Protein AF-A0A1E7H3T6-F1 (afdb_monomer)

Mean predicted aligned error: 10.42 Å

pLDDT: mean 77.05, std 18.69, range [37.41, 96.94]

Solvent-accessible surface area (backbone atoms only — not comparable to full-atom values): 5638 Å² total; per-residue (Å²): 144,75,86,79,77,73,77,78,71,79,82,50,84,84,72,43,49,74,57,101,90,46,78,45,79,89,84,82,89,86,83,87,77,54,78,93,69,52,90,62,71,47,71,70,53,33,55,54,50,51,50,54,50,53,52,51,29,60,76,69,76,50,85,80,88,68,78,89,74,76,57,81,72,81,67,79,77,84,133

Sequence (79 aa):
MGELEAKRERVTRHDLRHDRHTVSLLTDHLVFSPKYRGKVLLGDVAEAAEEIIRETCKELDIDIIDKPFFRKESFTKET

Structure (mmCIF, N/CA/C/O backbone):
data_AF-A0A1E7H3T6-F1
#
_entry.id   AF-A0A1E7H3T6-F1
#
loop_
_atom_site.group_PDB
_atom_site.id
_atom_site.type_symbol
_atom_site.label_atom_id
_atom_site.label_alt_id
_atom_site.label_comp_id
_atom_site.label_asym_id
_atom_site.label_entity_id
_atom_site.label_seq_id
_atom_site.pdbx_PDB_ins_code
_atom_site.Cartn_x
_atom_site.Cartn_y
_atom_site.Cartn_z
_atom_site.occupancy
_atom_site.B_iso_or_equiv
_atom_site.auth_seq_id
_atom_site.auth_comp_id
_atom_site.auth_asym_id
_atom_site.auth_atom_id
_atom_site.pdbx_PDB_model_num
ATOM 1 N N . MET A 1 1 ? -7.870 -31.578 -0.535 1.00 39.50 1 MET A N 1
ATOM 2 C CA . MET A 1 1 ? -6.983 -32.042 -1.620 1.00 39.50 1 MET A CA 1
ATOM 3 C C . MET A 1 1 ? -7.587 -31.543 -2.922 1.00 39.50 1 MET A C 1
ATOM 5 O O . MET A 1 1 ? -8.357 -32.258 -3.540 1.00 39.50 1 MET A O 1
ATOM 9 N N . GLY A 1 2 ? -7.383 -30.264 -3.228 1.00 37.41 2 GLY A N 1
ATOM 10 C CA . GLY A 1 2 ? -7.842 -29.633 -4.463 1.00 37.41 2 GLY A CA 1
ATOM 11 C C . GLY A 1 2 ? -6.607 -29.059 -5.127 1.00 37.41 2 GLY A C 1
ATOM 12 O O . GLY A 1 2 ? -5.837 -28.359 -4.471 1.00 37.41 2 GLY A O 1
ATOM 13 N N . GLU A 1 3 ? -6.376 -29.478 -6.358 1.00 43.97 3 GLU A N 1
ATOM 14 C CA . GLU A 1 3 ? -5.211 -29.166 -7.169 1.00 43.97 3 GLU A CA 1
ATOM 15 C C . GLU A 1 3 ? -5.069 -27.647 -7.301 1.00 43.97 3 GLU A C 1
ATOM 17 O O . GLU A 1 3 ? -5.858 -26.977 -7.965 1.00 43.97 3 GLU A O 1
ATOM 22 N N . LEU A 1 4 ? -4.050 -27.086 -6.647 1.00 43.28 4 LEU A N 1
ATOM 23 C CA . LEU A 1 4 ? -3.495 -25.808 -7.061 1.00 43.28 4 LEU A CA 1
ATOM 24 C C . LEU A 1 4 ? -2.718 -26.099 -8.340 1.00 43.28 4 LEU A C 1
ATOM 26 O O . LEU A 1 4 ? -1.511 -26.341 -8.309 1.00 43.28 4 LEU A O 1
ATOM 30 N N . GLU A 1 5 ? -3.435 -26.128 -9.461 1.00 38.78 5 GLU A N 1
ATOM 31 C CA . GLU A 1 5 ? -2.836 -25.911 -10.768 1.00 38.78 5 GLU A CA 1
ATOM 32 C C . GLU A 1 5 ? -2.183 -24.529 -10.735 1.00 38.78 5 GLU A C 1
ATOM 34 O O . GLU A 1 5 ? -2.784 -23.500 -11.049 1.00 38.78 5 GLU A O 1
ATOM 39 N N . ALA A 1 6 ? -0.929 -24.503 -10.295 1.00 52.06 6 ALA A N 1
ATOM 40 C CA . ALA A 1 6 ? -0.034 -23.403 -10.551 1.00 52.06 6 ALA A CA 1
ATOM 41 C C . ALA A 1 6 ? 0.098 -23.324 -12.073 1.00 52.06 6 ALA A C 1
ATOM 43 O O . ALA A 1 6 ? 0.897 -24.041 -12.679 1.00 52.06 6 ALA A O 1
ATOM 44 N N . LYS A 1 7 ? -0.726 -22.477 -12.700 1.00 45.81 7 LYS A N 1
ATOM 45 C CA . LYS A 1 7 ? -0.508 -22.010 -14.065 1.00 45.81 7 LYS A CA 1
ATOM 46 C C . LYS A 1 7 ? 0.915 -21.472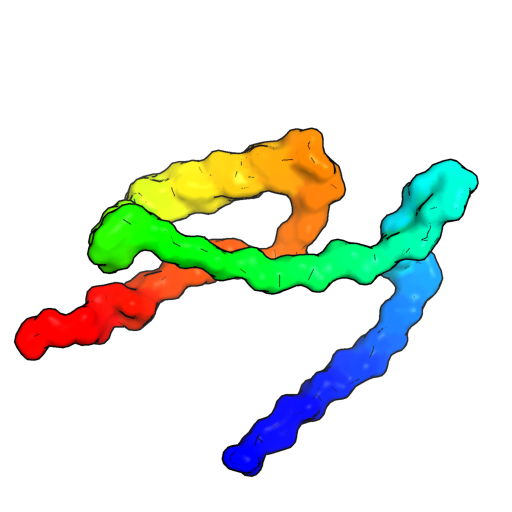 -14.111 1.00 45.81 7 LYS A C 1
ATOM 48 O O . LYS A 1 7 ? 1.190 -20.363 -13.664 1.00 45.81 7 LYS A O 1
ATOM 53 N N . ARG A 1 8 ? 1.837 -22.285 -14.620 1.00 51.75 8 ARG A N 1
ATOM 54 C CA . ARG A 1 8 ? 3.205 -21.876 -14.913 1.00 51.75 8 ARG A CA 1
ATOM 55 C C . ARG A 1 8 ? 3.151 -21.026 -16.174 1.00 51.75 8 ARG A C 1
ATOM 57 O O . ARG A 1 8 ? 3.492 -21.481 -17.264 1.00 51.75 8 ARG A O 1
ATOM 64 N N . GLU A 1 9 ? 2.638 -19.814 -16.026 1.00 60.25 9 GLU A N 1
ATOM 65 C CA . GLU A 1 9 ? 2.750 -18.787 -17.045 1.00 60.25 9 GLU A CA 1
ATOM 66 C C . GLU A 1 9 ? 4.246 -18.578 -17.305 1.00 60.25 9 GLU A C 1
ATOM 68 O O . GLU A 1 9 ? 5.055 -18.474 -16.377 1.00 60.25 9 GLU A O 1
ATOM 73 N N . ARG A 1 10 ? 4.660 -18.682 -18.571 1.00 59.16 10 ARG A N 1
ATOM 74 C CA . ARG A 1 10 ? 6.069 -18.508 -18.926 1.00 59.16 10 ARG A CA 1
ATOM 75 C C . ARG A 1 10 ? 6.408 -17.037 -18.726 1.00 59.16 10 ARG A C 1
ATOM 77 O O . ARG A 1 10 ? 6.077 -16.236 -19.588 1.00 59.16 10 ARG A O 1
ATOM 84 N N . VAL A 1 11 ? 7.103 -16.725 -17.633 1.00 63.78 11 VAL A N 1
ATOM 85 C CA . VAL A 1 11 ? 7.761 -15.428 -17.429 1.00 63.78 11 VAL A CA 1
ATOM 86 C C . VAL A 1 11 ? 8.609 -15.140 -18.667 1.00 63.78 11 VAL A C 1
ATOM 88 O O . VAL A 1 11 ? 9.530 -15.896 -19.000 1.00 63.78 11 VAL A O 1
ATOM 91 N N . THR A 1 12 ? 8.250 -14.098 -19.404 1.00 71.00 12 THR A N 1
ATOM 92 C CA . THR A 1 12 ? 8.990 -13.665 -20.582 1.00 71.00 12 THR A CA 1
ATOM 93 C C . THR A 1 12 ? 10.179 -12.818 -20.135 1.00 71.00 12 THR A C 1
ATOM 95 O O . THR A 1 12 ? 10.205 -12.275 -19.034 1.00 71.00 12 THR A O 1
ATOM 98 N N . ARG A 1 13 ? 11.203 -12.665 -20.986 1.00 62.53 13 ARG A N 1
ATOM 99 C CA . ARG A 1 13 ? 12.352 -11.796 -20.658 1.00 62.53 13 ARG A CA 1
ATOM 100 C C . ARG A 1 13 ? 11.950 -10.349 -20.340 1.00 62.53 13 ARG A C 1
ATOM 102 O O . ARG A 1 13 ? 12.717 -9.671 -19.670 1.00 62.53 13 ARG A O 1
ATOM 109 N N . HIS A 1 14 ? 10.795 -9.891 -20.823 1.00 64.88 14 HIS A N 1
ATOM 110 C CA . HIS A 1 14 ? 10.310 -8.528 -20.602 1.00 64.88 14 HIS A CA 1
ATOM 111 C C . HIS A 1 14 ? 9.734 -8.322 -19.195 1.00 64.88 14 HIS A C 1
ATOM 113 O O . HIS A 1 14 ? 9.656 -7.185 -18.751 1.00 64.88 14 HIS A O 1
ATOM 119 N N . ASP A 1 15 ? 9.408 -9.404 -18.485 1.00 75.56 15 ASP A N 1
ATOM 120 C CA . ASP A 1 15 ? 8.836 -9.355 -17.134 1.00 75.56 15 ASP A CA 1
ATOM 121 C C . ASP A 1 15 ? 9.915 -9.282 -16.039 1.00 75.56 15 ASP A C 1
ATOM 123 O O . ASP A 1 15 ? 9.607 -9.176 -14.855 1.00 75.56 15 ASP A O 1
ATOM 127 N N . LEU A 1 16 ? 11.197 -9.377 -16.412 1.00 84.62 16 LEU A N 1
ATOM 128 C CA . LEU A 1 16 ? 12.318 -9.304 -15.477 1.00 84.62 16 LEU A CA 1
ATOM 129 C C . LEU A 1 16 ? 12.758 -7.849 -15.292 1.00 84.62 16 LEU A C 1
ATOM 131 O O . LEU A 1 16 ? 12.948 -7.114 -16.266 1.00 84.62 16 LEU A O 1
ATOM 135 N N . ARG A 1 17 ? 13.014 -7.448 -14.046 1.00 85.44 17 ARG A N 1
ATOM 136 C CA . ARG A 1 17 ? 13.657 -6.170 -13.736 1.00 85.44 17 ARG A CA 1
ATOM 137 C C . ARG A 1 17 ? 15.129 -6.244 -14.131 1.00 85.44 17 ARG A C 1
ATOM 139 O O . ARG A 1 17 ? 15.815 -7.221 -13.825 1.00 85.44 17 ARG A O 1
ATOM 146 N N . HIS A 1 18 ? 15.609 -5.201 -14.799 1.00 89.62 18 HIS A N 1
ATOM 147 C CA . HIS A 1 18 ? 16.994 -5.088 -15.247 1.00 89.62 18 HIS A CA 1
ATOM 148 C C . HIS A 1 18 ? 17.657 -3.862 -14.613 1.00 89.62 18 HIS A C 1
ATOM 150 O O . HIS A 1 18 ? 17.142 -2.752 -14.708 1.00 89.62 18 HIS A O 1
ATOM 156 N N . ASP A 1 19 ? 18.820 -4.075 -14.007 1.00 88.12 19 ASP A N 1
ATOM 157 C CA . ASP A 1 19 ? 19.769 -3.043 -13.586 1.00 88.12 19 ASP A CA 1
ATOM 158 C C . ASP A 1 19 ? 21.102 -3.251 -14.338 1.00 88.12 19 ASP A C 1
ATOM 160 O O . ASP A 1 19 ? 21.268 -4.226 -15.074 1.00 88.12 19 ASP A O 1
ATOM 164 N N . ARG A 1 20 ? 22.080 -2.355 -14.162 1.00 91.25 20 ARG A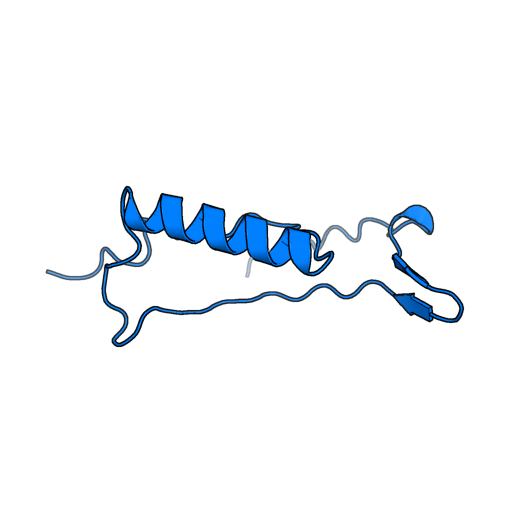 N 1
ATOM 165 C CA . ARG A 1 20 ? 23.374 -2.355 -14.873 1.00 91.25 20 ARG A CA 1
ATOM 166 C C . ARG A 1 20 ? 24.077 -3.713 -14.898 1.00 91.25 20 ARG A C 1
ATOM 168 O O . ARG A 1 20 ? 24.716 -4.044 -15.895 1.00 91.25 20 ARG A O 1
ATOM 175 N N . HIS A 1 21 ? 23.974 -4.483 -13.817 1.00 93.75 21 HIS A N 1
ATOM 176 C CA . HIS A 1 21 ? 24.639 -5.782 -13.678 1.00 93.75 21 HIS A CA 1
ATOM 177 C C . HIS A 1 21 ? 23.736 -6.880 -13.099 1.00 93.75 21 HIS A C 1
ATOM 179 O O . HIS A 1 21 ? 24.227 -7.966 -12.797 1.00 93.75 21 HIS A O 1
ATOM 185 N N . THR A 1 22 ? 22.432 -6.621 -12.956 1.00 91.31 22 THR A N 1
ATOM 186 C CA . THR A 1 22 ? 21.502 -7.534 -12.280 1.00 91.31 22 THR A CA 1
ATOM 187 C C . THR A 1 22 ? 20.243 -7.721 -13.114 1.00 91.31 22 THR A C 1
ATOM 189 O O . THR A 1 22 ? 19.672 -6.753 -13.607 1.00 91.31 22 THR A O 1
ATOM 192 N N . VAL A 1 23 ? 19.792 -8.968 -13.238 1.00 90.62 23 VAL A N 1
ATOM 193 C CA . VAL A 1 23 ? 18.478 -9.318 -13.786 1.00 90.62 23 VAL A CA 1
ATOM 194 C C . VAL A 1 23 ? 17.736 -10.093 -12.710 1.00 90.62 23 VAL A C 1
ATOM 196 O O . VAL A 1 23 ? 18.249 -11.104 -12.227 1.00 90.62 23 VAL A O 1
ATOM 199 N N . SER A 1 24 ? 16.566 -9.616 -12.299 1.00 88.94 24 SER A N 1
ATOM 200 C CA . SER A 1 24 ? 15.836 -10.206 -11.180 1.00 88.94 24 SER A CA 1
ATOM 201 C C . SER A 1 24 ? 14.323 -10.157 -11.363 1.00 88.94 24 SER A C 1
ATOM 203 O O . SER A 1 24 ? 13.774 -9.318 -12.070 1.00 88.94 24 SER A O 1
ATOM 205 N N . LEU A 1 25 ? 13.649 -11.092 -10.700 1.00 89.25 25 LEU A N 1
ATOM 206 C CA . LEU A 1 25 ? 12.212 -11.076 -10.467 1.00 89.25 25 LEU A CA 1
ATOM 207 C C . LEU A 1 25 ? 12.019 -11.423 -8.996 1.00 89.25 25 LEU A C 1
ATOM 209 O O . LEU A 1 25 ? 12.027 -12.595 -8.620 1.00 89.25 25 LEU A O 1
ATOM 213 N N . LEU A 1 26 ? 11.981 -10.389 -8.161 1.00 89.19 26 LEU A N 1
ATOM 214 C CA . LEU A 1 26 ? 11.809 -10.530 -6.721 1.00 89.19 26 LEU A CA 1
ATOM 215 C C . LEU A 1 26 ? 10.355 -10.220 -6.398 1.00 89.19 26 LEU A C 1
ATOM 217 O O . LEU A 1 26 ? 9.890 -9.105 -6.621 1.00 89.19 26 LEU A O 1
ATOM 221 N N . THR A 1 27 ? 9.640 -11.229 -5.919 1.00 89.94 27 THR A N 1
ATOM 222 C CA . THR A 1 27 ? 8.229 -11.123 -5.569 1.00 89.94 27 THR A CA 1
ATOM 223 C C . THR A 1 27 ? 8.044 -11.655 -4.161 1.00 89.94 27 THR A C 1
ATOM 225 O O . THR A 1 27 ? 8.255 -12.842 -3.918 1.00 89.94 27 THR A O 1
ATOM 228 N N . ASP A 1 28 ? 7.630 -10.779 -3.252 1.00 89.88 28 ASP A N 1
ATOM 229 C CA . ASP A 1 28 ? 7.418 -11.104 -1.847 1.00 89.88 28 ASP A CA 1
ATOM 230 C C . ASP A 1 28 ? 5.931 -11.031 -1.483 1.00 89.88 28 ASP A C 1
ATOM 232 O O . ASP A 1 28 ? 5.199 -10.153 -1.940 1.00 89.88 28 ASP A O 1
ATOM 236 N N . HIS A 1 29 ? 5.482 -11.949 -0.623 1.00 88.81 29 HIS A N 1
ATOM 237 C CA . HIS A 1 29 ? 4.130 -11.944 -0.066 1.00 88.81 29 HIS A CA 1
ATOM 238 C C . HIS A 1 29 ? 4.155 -11.391 1.364 1.00 88.81 29 HIS A C 1
ATOM 240 O O . HIS A 1 29 ? 4.460 -12.105 2.325 1.00 88.81 29 HIS A O 1
ATOM 246 N N . LEU A 1 30 ? 3.831 -10.105 1.505 1.00 86.38 30 LEU A N 1
ATOM 247 C CA . LEU A 1 30 ? 3.859 -9.394 2.780 1.00 86.38 30 LEU A CA 1
ATOM 248 C C . LEU A 1 30 ? 2.498 -9.448 3.490 1.00 86.38 30 LEU A C 1
ATOM 250 O O . LEU A 1 30 ? 1.483 -9.020 2.949 1.00 86.38 30 LEU A O 1
ATOM 254 N N . VAL A 1 31 ? 2.489 -9.909 4.745 1.00 88.25 31 VAL A N 1
ATOM 255 C CA . VAL A 1 31 ? 1.308 -9.891 5.624 1.00 88.25 31 VAL A CA 1
ATOM 256 C C . VAL A 1 31 ? 1.690 -9.288 6.966 1.00 88.25 31 VAL A C 1
ATOM 258 O O . VAL A 1 31 ? 2.658 -9.716 7.591 1.00 88.25 31 VAL A O 1
ATOM 261 N N . PHE A 1 32 ? 0.898 -8.332 7.445 1.00 87.56 32 PHE A N 1
ATOM 262 C CA . PHE A 1 32 ? 1.055 -7.751 8.777 1.00 87.56 32 PHE A CA 1
ATOM 263 C C . PHE A 1 32 ? -0.293 -7.646 9.502 1.00 87.56 32 PHE A C 1
ATOM 265 O O . PHE A 1 32 ? -1.355 -7.937 8.954 1.00 87.56 32 PHE A O 1
ATOM 272 N N . SER A 1 33 ? -0.262 -7.292 10.786 1.00 86.69 33 SER A N 1
ATOM 273 C CA . SER A 1 33 ? -1.463 -7.092 11.601 1.00 86.69 33 SER A CA 1
ATOM 274 C C . SER A 1 33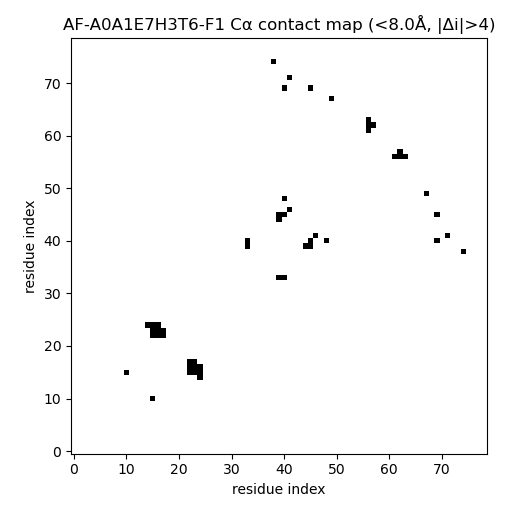 ? -1.291 -5.880 12.513 1.00 86.69 33 SER A C 1
ATOM 276 O O . SER A 1 33 ? -0.174 -5.623 12.968 1.00 86.69 33 SER A O 1
ATOM 278 N N . PRO A 1 34 ? -2.377 -5.150 12.822 1.00 89.38 34 PRO A N 1
ATOM 279 C CA . PRO A 1 34 ? -2.319 -4.050 13.769 1.00 89.38 34 PRO A CA 1
ATOM 280 C C . PRO A 1 34 ? -1.950 -4.561 15.163 1.00 89.38 34 PRO A C 1
ATOM 282 O O . PRO A 1 34 ? -2.176 -5.727 15.514 1.00 89.38 34 PRO A O 1
ATOM 285 N N . LYS A 1 35 ? -1.403 -3.666 15.987 1.00 90.75 35 LYS A N 1
ATOM 286 C CA . LYS A 1 35 ? -1.067 -3.970 17.380 1.00 90.75 35 LYS A CA 1
ATOM 287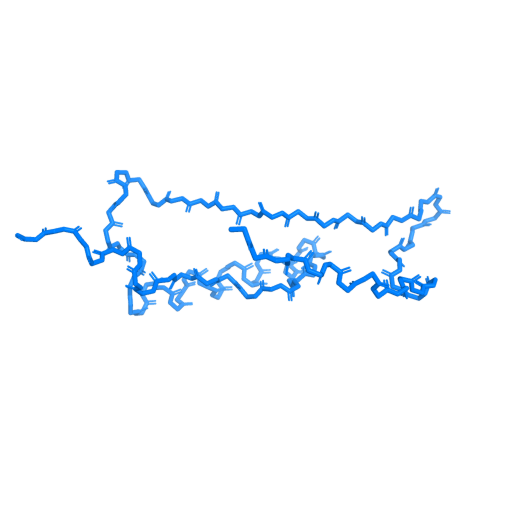 C C . LYS A 1 35 ? -2.298 -4.536 18.105 1.00 90.75 35 LYS A C 1
ATOM 289 O O . LYS A 1 35 ? -3.407 -4.032 17.940 1.00 90.75 35 LYS A O 1
ATOM 294 N N . TYR A 1 36 ? -2.101 -5.608 18.875 1.00 92.50 36 TYR A N 1
ATOM 295 C CA . TYR A 1 36 ? -3.166 -6.357 19.565 1.00 92.50 36 TYR A CA 1
ATOM 296 C C . TYR A 1 36 ? -4.248 -6.958 18.651 1.00 92.50 36 TYR A C 1
ATOM 298 O O . TYR A 1 36 ? -5.301 -7.347 19.144 1.00 92.50 36 TYR A O 1
ATOM 306 N N . ARG A 1 37 ? -4.011 -7.041 17.330 1.00 85.12 37 ARG A N 1
ATOM 307 C CA . ARG A 1 37 ? -4.999 -7.504 16.336 1.00 85.12 37 ARG A CA 1
ATOM 308 C C . ARG A 1 37 ? -6.342 -6.766 16.458 1.00 85.12 37 ARG A C 1
ATOM 310 O O . ARG A 1 37 ? -7.400 -7.348 16.233 1.00 85.12 37 ARG A O 1
ATOM 317 N N . GLY A 1 38 ? -6.295 -5.484 16.830 1.00 86.00 38 GLY A N 1
ATOM 318 C CA . GLY A 1 38 ? -7.485 -4.646 16.926 1.00 86.00 38 GLY A CA 1
ATOM 319 C C . GLY A 1 38 ? -8.162 -4.471 15.566 1.00 86.00 38 GLY A C 1
ATOM 320 O O . GLY A 1 38 ? -7.493 -4.385 14.535 1.00 86.00 38 GLY A O 1
ATOM 321 N N . LYS A 1 39 ? -9.493 -4.371 15.562 1.00 85.31 39 LYS A N 1
ATOM 322 C CA . LYS A 1 39 ? -10.312 -4.162 14.354 1.00 85.31 39 LYS A CA 1
ATOM 323 C C . LYS A 1 39 ? -10.288 -2.688 13.919 1.00 85.31 39 LYS A C 1
ATOM 325 O O . LYS A 1 39 ? -11.323 -2.039 13.877 1.00 85.31 39 LYS A O 1
ATOM 330 N N . VAL A 1 40 ? -9.094 -2.138 13.697 1.00 88.19 40 VAL A N 1
ATOM 331 C CA . VAL A 1 40 ? -8.884 -0.695 13.453 1.00 88.19 40 VAL A CA 1
ATOM 332 C C . VAL A 1 40 ? -8.753 -0.339 11.974 1.00 88.19 40 VAL A C 1
ATOM 334 O O . VAL A 1 40 ? -9.025 0.790 11.594 1.00 88.19 40 VAL A O 1
ATOM 337 N N . LEU A 1 41 ? -8.367 -1.299 11.130 1.00 87.69 41 LEU A N 1
ATOM 338 C CA . LEU A 1 41 ? -8.229 -1.120 9.682 1.00 87.69 41 LEU A CA 1
ATOM 339 C C . LEU A 1 41 ? -9.589 -1.338 9.003 1.00 87.69 41 LEU A C 1
ATOM 341 O O . LEU A 1 41 ? -9.797 -2.329 8.305 1.00 87.69 41 LEU A O 1
ATOM 345 N N . LEU A 1 42 ? -10.542 -0.449 9.284 1.00 87.31 42 LEU A N 1
ATOM 346 C CA . LEU A 1 42 ? -11.911 -0.477 8.762 1.00 87.31 42 LEU A CA 1
ATOM 347 C C . LEU A 1 42 ? -12.316 0.921 8.271 1.00 87.31 42 LEU A C 1
ATOM 349 O O . LEU A 1 42 ? -11.840 1.919 8.808 1.00 87.31 42 LEU A O 1
ATOM 353 N N . GLY A 1 43 ? -13.226 0.981 7.292 1.00 87.81 43 GLY A N 1
ATOM 354 C CA . GLY A 1 43 ? -13.747 2.243 6.741 1.00 87.81 43 GLY A CA 1
ATOM 355 C C . GLY A 1 43 ? -12.631 3.173 6.260 1.00 87.81 43 GLY A C 1
ATOM 356 O O . GLY A 1 43 ? -11.644 2.703 5.695 1.00 87.81 43 GLY A O 1
ATOM 357 N N . ASP A 1 44 ? -12.762 4.460 6.569 1.00 90.25 44 ASP A N 1
ATOM 358 C CA . ASP A 1 44 ? -11.835 5.529 6.177 1.00 90.25 44 ASP A CA 1
ATOM 359 C C . ASP A 1 44 ? -10.382 5.257 6.607 1.00 90.25 44 ASP A C 1
ATOM 361 O O . ASP A 1 44 ? -9.438 5.608 5.904 1.00 90.25 44 ASP A O 1
ATOM 365 N N . VAL A 1 45 ? -10.175 4.577 7.744 1.00 90.19 45 VAL A N 1
ATOM 366 C CA . VAL A 1 45 ? -8.826 4.235 8.230 1.00 90.19 45 VAL A CA 1
ATOM 367 C C . VAL A 1 45 ? -8.149 3.215 7.312 1.00 90.19 45 VAL A C 1
ATOM 369 O O . VAL A 1 45 ? -6.938 3.280 7.111 1.00 90.19 45 VAL A O 1
ATOM 372 N N . ALA A 1 46 ? -8.912 2.273 6.750 1.00 89.69 46 ALA A N 1
ATOM 373 C CA . ALA A 1 46 ? -8.377 1.312 5.788 1.00 89.69 46 ALA A CA 1
ATOM 374 C C . ALA A 1 46 ? -8.030 1.988 4.456 1.00 89.69 46 ALA A C 1
ATOM 376 O O . ALA A 1 46 ? -6.991 1.676 3.881 1.00 89.69 46 ALA A O 1
ATOM 377 N N . GLU A 1 47 ? -8.868 2.922 4.001 1.00 90.12 47 GLU A N 1
ATOM 378 C CA . GLU A 1 47 ? -8.649 3.675 2.760 1.00 90.12 47 GLU A CA 1
ATOM 379 C C . GLU A 1 47 ? -7.394 4.553 2.860 1.00 90.12 47 GLU A C 1
ATOM 381 O O . GLU A 1 47 ? -6.513 4.462 2.007 1.00 90.12 47 GLU A O 1
ATOM 386 N N . ALA A 1 48 ? -7.244 5.302 3.958 1.00 92.12 48 ALA A N 1
ATOM 387 C CA . ALA A 1 48 ? -6.049 6.107 4.208 1.00 92.12 48 ALA A CA 1
ATOM 388 C C . ALA A 1 48 ? -4.779 5.246 4.343 1.00 92.12 48 ALA A C 1
ATOM 390 O O . ALA A 1 48 ? -3.716 5.603 3.839 1.00 92.12 48 ALA A O 1
ATOM 391 N N . ALA A 1 49 ? -4.868 4.086 5.004 1.00 91.19 49 ALA A N 1
ATOM 392 C CA . ALA A 1 49 ? -3.736 3.167 5.102 1.00 91.19 49 ALA A CA 1
ATOM 393 C C . ALA A 1 49 ? -3.335 2.601 3.730 1.00 91.19 49 ALA A C 1
ATOM 395 O O . ALA A 1 49 ? -2.146 2.453 3.451 1.00 91.19 49 ALA A O 1
ATOM 396 N N . GLU A 1 50 ? -4.308 2.288 2.871 1.00 90.19 50 GLU A N 1
ATOM 397 C CA . GLU A 1 50 ? -4.052 1.823 1.508 1.00 90.19 50 GLU A CA 1
ATOM 398 C C . GLU A 1 50 ? -3.364 2.902 0.661 1.00 90.19 50 GLU A C 1
ATOM 400 O O . GLU A 1 50 ? -2.422 2.590 -0.070 1.00 90.19 50 GLU A O 1
ATOM 405 N N . GLU A 1 51 ? -3.790 4.160 0.784 1.00 93.25 51 GLU A N 1
ATOM 406 C CA . GLU A 1 51 ? -3.162 5.299 0.109 1.00 93.25 51 GLU A CA 1
ATOM 407 C C . GLU A 1 51 ? -1.692 5.452 0.520 1.00 93.25 51 GLU A C 1
ATOM 409 O O . GLU A 1 51 ? -0.815 5.413 -0.343 1.00 93.25 51 GLU A O 1
ATOM 414 N N . ILE A 1 52 ? -1.406 5.473 1.827 1.00 94.31 52 ILE A N 1
ATOM 415 C CA . ILE A 1 52 ? -0.034 5.575 2.354 1.00 94.31 52 ILE A CA 1
ATOM 416 C C . ILE A 1 52 ? 0.848 4.429 1.839 1.00 94.31 52 ILE A C 1
ATOM 418 O O . ILE A 1 52 ? 2.002 4.645 1.462 1.00 94.31 52 ILE A O 1
ATOM 422 N N . ILE A 1 53 ? 0.325 3.197 1.806 1.00 92.25 53 ILE A N 1
ATOM 423 C CA . ILE A 1 53 ? 1.075 2.039 1.298 1.00 92.25 53 ILE A CA 1
ATOM 424 C C . ILE A 1 53 ? 1.388 2.216 -0.191 1.00 92.25 53 ILE A C 1
ATOM 426 O O . ILE A 1 53 ? 2.520 1.976 -0.606 1.00 92.25 53 ILE A O 1
ATOM 430 N N . ARG A 1 54 ? 0.416 2.660 -0.995 1.00 91.56 54 ARG A N 1
ATOM 431 C CA . ARG A 1 54 ? 0.609 2.887 -2.435 1.00 91.56 54 ARG A CA 1
ATOM 432 C C . ARG A 1 54 ? 1.628 3.988 -2.708 1.00 91.56 54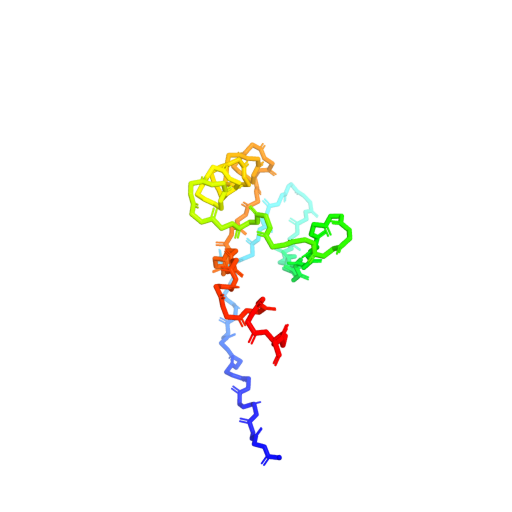 ARG A C 1
ATOM 434 O O . ARG A 1 54 ? 2.473 3.813 -3.583 1.00 91.56 54 ARG A O 1
ATOM 441 N N . GLU A 1 55 ? 1.565 5.089 -1.967 1.00 95.75 55 GLU A N 1
ATOM 442 C CA . GLU A 1 55 ? 2.537 6.181 -2.068 1.00 95.75 55 GLU A CA 1
ATOM 443 C C . GLU A 1 55 ? 3.944 5.698 -1.707 1.00 95.75 55 GLU A C 1
ATOM 445 O O . GLU A 1 55 ? 4.871 5.865 -2.498 1.00 95.75 55 GLU A O 1
ATOM 450 N N . THR A 1 56 ? 4.082 4.983 -0.588 1.00 95.19 56 THR A N 1
ATOM 451 C CA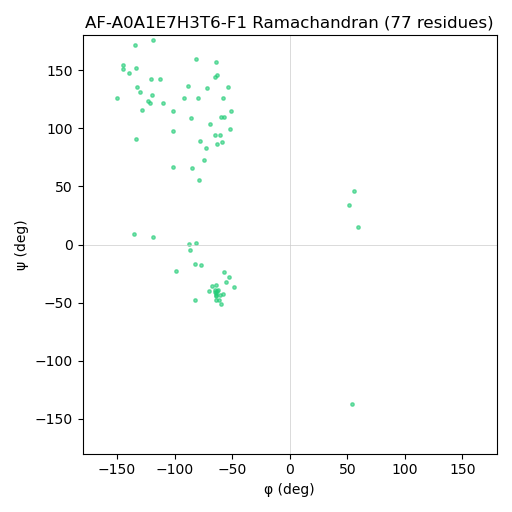 . THR A 1 56 ? 5.371 4.431 -0.143 1.00 95.19 56 THR A CA 1
ATOM 452 C C . THR A 1 56 ? 5.951 3.445 -1.165 1.00 95.19 56 THR A C 1
ATOM 454 O O . THR A 1 56 ? 7.137 3.502 -1.484 1.00 95.19 56 THR A O 1
ATOM 457 N N . CYS A 1 57 ? 5.133 2.546 -1.725 1.00 93.56 57 CYS A N 1
ATOM 458 C CA . CYS A 1 57 ? 5.579 1.613 -2.766 1.00 93.56 57 CYS A CA 1
ATOM 459 C C . CYS A 1 57 ? 6.043 2.345 -4.031 1.00 93.56 57 CYS A C 1
ATOM 461 O O . CYS A 1 57 ? 7.051 1.961 -4.620 1.00 93.56 57 CYS A O 1
ATOM 463 N N . LYS A 1 58 ? 5.352 3.422 -4.420 1.00 93.69 58 LYS A N 1
ATOM 464 C CA . LYS A 1 58 ? 5.737 4.251 -5.565 1.00 93.69 58 LYS A CA 1
ATOM 465 C C . LYS A 1 58 ? 7.071 4.964 -5.333 1.00 93.69 58 LYS A C 1
ATOM 467 O O . LYS A 1 58 ? 7.883 5.025 -6.249 1.00 93.69 58 LYS A O 1
ATOM 472 N N . GLU A 1 59 ? 7.307 5.483 -4.130 1.00 96.94 59 GLU A N 1
ATOM 473 C CA . GLU A 1 59 ? 8.586 6.109 -3.762 1.00 96.94 59 GLU A CA 1
ATOM 474 C C . GLU A 1 59 ? 9.753 5.113 -3.775 1.00 96.94 59 GLU A C 1
ATOM 476 O O . GLU A 1 59 ? 1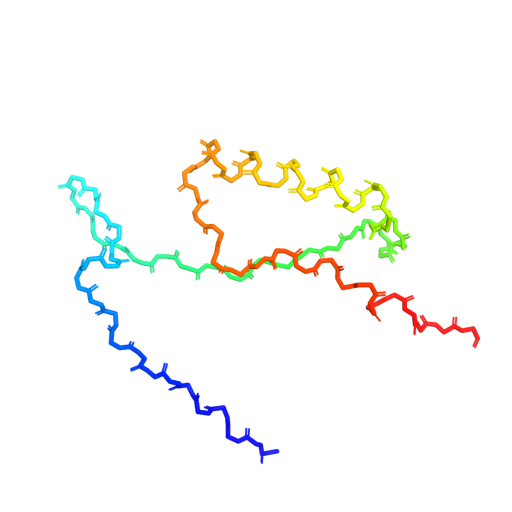0.871 5.472 -4.143 1.00 96.94 59 GLU A O 1
ATOM 481 N N . LEU A 1 60 ? 9.491 3.857 -3.404 1.00 93.81 60 LEU A N 1
ATOM 482 C CA . LEU A 1 60 ? 10.491 2.790 -3.350 1.00 93.81 60 LEU A CA 1
ATOM 483 C C . LEU A 1 60 ? 10.690 2.038 -4.678 1.00 93.81 60 LEU A C 1
ATOM 485 O O . LEU A 1 60 ? 11.511 1.121 -4.714 1.00 93.81 60 LEU A O 1
ATOM 489 N N . ASP A 1 61 ? 9.976 2.409 -5.748 1.00 91.56 61 ASP A N 1
ATOM 490 C CA . ASP A 1 61 ? 9.991 1.696 -7.039 1.00 91.56 61 ASP A CA 1
ATOM 491 C C . ASP A 1 61 ? 9.625 0.203 -6.877 1.00 91.56 61 ASP A C 1
ATOM 493 O O . ASP A 1 61 ? 10.314 -0.700 -7.361 1.00 91.56 61 ASP A O 1
ATOM 497 N N . ILE A 1 62 ? 8.563 -0.057 -6.104 1.00 91.38 62 ILE A N 1
ATOM 498 C CA . ILE A 1 62 ? 8.018 -1.393 -5.842 1.00 91.38 62 ILE A CA 1
ATOM 499 C C . ILE A 1 62 ? 6.668 -1.538 -6.542 1.00 91.38 62 ILE A C 1
ATOM 501 O O . ILE A 1 62 ? 5.709 -0.827 -6.229 1.00 91.38 62 ILE A O 1
ATOM 505 N N . ASP A 1 63 ? 6.572 -2.532 -7.421 1.00 90.19 63 ASP A N 1
ATOM 506 C CA . ASP A 1 63 ? 5.329 -2.881 -8.101 1.00 90.19 63 ASP A CA 1
ATOM 507 C C . ASP A 1 63 ? 4.407 -3.723 -7.208 1.00 90.19 63 ASP A C 1
ATOM 509 O O . ASP A 1 63 ? 4.775 -4.784 -6.696 1.00 90.19 63 ASP A O 1
ATOM 513 N N . ILE A 1 64 ? 3.164 -3.264 -7.053 1.00 89.88 64 ILE A N 1
ATOM 514 C CA . ILE A 1 64 ? 2.112 -3.992 -6.337 1.00 89.88 6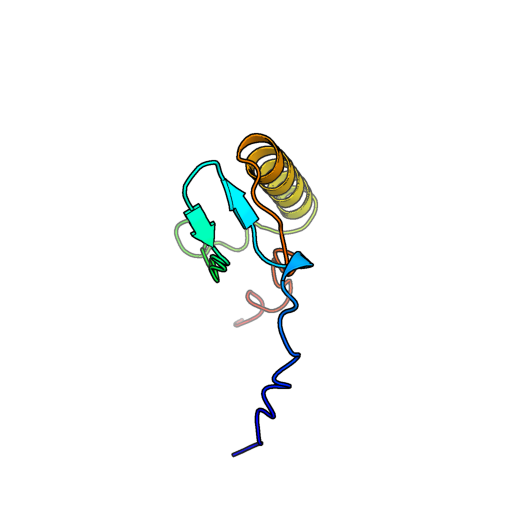4 ILE A CA 1
ATOM 515 C C . ILE A 1 64 ? 1.434 -4.954 -7.321 1.00 89.88 64 ILE A C 1
ATOM 517 O O . ILE A 1 64 ? 0.695 -4.522 -8.205 1.00 89.88 64 ILE A O 1
ATOM 521 N N . ILE A 1 65 ? 1.671 -6.257 -7.151 1.00 88.12 65 ILE A N 1
ATOM 522 C CA . ILE A 1 65 ? 1.145 -7.309 -8.043 1.00 88.12 65 ILE A CA 1
ATOM 523 C C . ILE A 1 65 ? -0.296 -7.683 -7.685 1.00 88.12 65 ILE A C 1
ATOM 525 O O . ILE A 1 65 ? -1.158 -7.755 -8.558 1.00 88.12 65 ILE A O 1
ATOM 529 N N . ASP A 1 66 ? -0.558 -7.908 -6.397 1.00 83.75 66 ASP A N 1
ATOM 530 C CA . ASP A 1 66 ? -1.898 -8.151 -5.871 1.00 83.75 66 ASP A CA 1
ATOM 531 C C . ASP A 1 66 ? -2.234 -7.076 -4.840 1.00 83.75 66 ASP A C 1
ATOM 533 O O . ASP A 1 66 ? -1.369 -6.601 -4.098 1.00 83.75 66 ASP A O 1
ATOM 537 N N . LYS A 1 67 ? -3.491 -6.637 -4.828 1.00 70.31 67 LYS A N 1
ATOM 538 C CA . LYS A 1 67 ? -3.904 -5.509 -3.991 1.00 70.31 67 LYS A CA 1
ATOM 539 C C . LYS A 1 67 ? -3.769 -5.881 -2.511 1.00 70.31 67 LYS A C 1
ATOM 541 O O . LYS A 1 67 ? -4.103 -7.008 -2.142 1.00 70.31 67 LYS A O 1
ATOM 546 N N . PRO A 1 68 ? -3.374 -4.937 -1.636 1.00 64.06 68 PRO A N 1
ATOM 547 C CA . PRO A 1 68 ? -3.381 -5.163 -0.197 1.00 64.06 68 PRO A CA 1
ATOM 548 C C . PRO A 1 68 ? -4.830 -5.345 0.272 1.00 64.06 68 PRO A C 1
ATOM 550 O O . PRO A 1 68 ? -5.564 -4.391 0.517 1.00 64.06 68 PRO A O 1
ATOM 553 N N . PHE A 1 69 ? -5.279 -6.596 0.350 1.00 59.78 69 PHE A N 1
ATOM 554 C CA . PHE A 1 69 ? -6.631 -6.918 0.772 1.00 59.78 69 PHE A CA 1
ATOM 555 C C . PHE A 1 69 ? -6.696 -6.802 2.299 1.00 59.78 69 PHE A C 1
ATOM 557 O O . PHE A 1 69 ? -6.489 -7.779 3.023 1.00 59.78 69 PHE A O 1
ATOM 564 N N . PHE A 1 70 ? -7.005 -5.609 2.818 1.00 64.31 70 PHE A N 1
ATOM 565 C CA . PHE A 1 70 ? -7.530 -5.487 4.178 1.00 64.31 70 PHE A CA 1
ATOM 566 C C . PHE A 1 70 ? -8.883 -6.216 4.207 1.00 64.31 70 PHE A C 1
ATOM 568 O O . PHE A 1 70 ? -9.935 -5.645 3.916 1.00 64.31 70 PHE A O 1
ATOM 575 N N . ARG A 1 71 ? -8.859 -7.534 4.460 1.00 56.25 71 ARG A N 1
ATOM 576 C CA . ARG A 1 71 ? -10.054 -8.388 4.433 1.00 56.25 71 ARG A CA 1
ATOM 577 C C . ARG A 1 71 ? -11.047 -7.859 5.461 1.00 56.25 71 ARG A C 1
ATOM 579 O O . ARG A 1 71 ? -10.847 -8.041 6.660 1.00 56.25 71 ARG A O 1
ATOM 586 N N . LYS A 1 72 ? -12.161 -7.276 4.995 1.00 51.09 72 LYS A N 1
ATOM 587 C CA . LYS A 1 72 ? -13.318 -6.964 5.858 1.00 51.09 72 LYS A CA 1
ATOM 588 C C . LYS A 1 72 ? -13.777 -8.208 6.640 1.00 51.09 72 LYS A C 1
ATOM 590 O O . LYS A 1 72 ? -14.266 -8.089 7.756 1.00 51.09 72 LYS A O 1
ATOM 595 N N . GLU A 1 73 ? -13.549 -9.402 6.086 1.00 48.19 73 GLU A N 1
ATOM 596 C CA . GLU A 1 73 ? -13.982 -10.686 6.650 1.00 48.19 73 GLU A CA 1
ATOM 597 C C . GLU A 1 73 ? -13.072 -11.280 7.741 1.00 48.19 73 GLU A C 1
ATOM 599 O O . GLU A 1 73 ? -13.517 -12.157 8.477 1.00 48.19 73 GLU A O 1
ATOM 604 N N . SER A 1 74 ? -11.813 -10.849 7.907 1.00 48.28 74 SE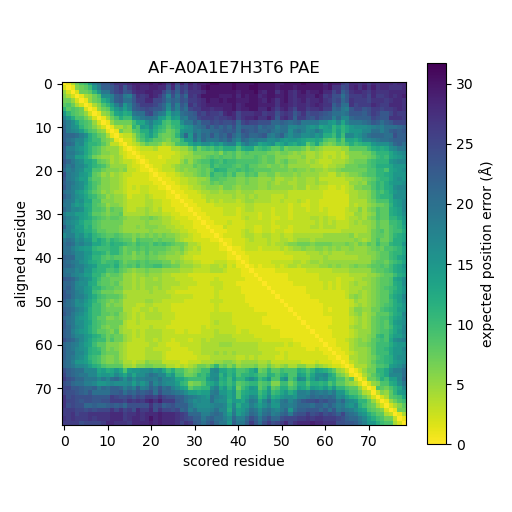R A N 1
ATOM 605 C CA . SER A 1 74 ? -10.908 -11.505 8.877 1.00 48.28 74 SER A CA 1
ATOM 606 C C . SER A 1 74 ? -11.093 -11.054 10.328 1.00 48.28 74 SER A C 1
ATOM 608 O O . SER A 1 74 ? -10.401 -11.548 11.214 1.00 48.28 74 SER A O 1
ATOM 610 N N . PHE A 1 75 ? -12.038 -10.150 10.592 1.00 49.47 75 PHE A N 1
ATOM 611 C CA . PHE A 1 75 ? -12.307 -9.640 11.935 1.00 49.47 75 PHE A CA 1
ATOM 612 C C . PHE A 1 75 ? -13.727 -9.941 12.447 1.00 49.47 75 PHE A C 1
ATOM 614 O O . PHE A 1 75 ? -14.073 -9.503 13.538 1.00 49.47 75 PHE A O 1
ATOM 621 N N . THR A 1 76 ? -14.564 -10.713 11.750 1.00 46.56 76 THR A N 1
ATOM 622 C CA . THR A 1 76 ? -15.900 -11.116 12.244 1.00 46.56 76 THR A CA 1
ATOM 623 C C . THR A 1 76 ? -15.909 -12.551 12.775 1.00 46.56 76 THR A C 1
ATOM 625 O O . THR A 1 76 ? -16.533 -13.429 12.193 1.00 46.56 76 THR A O 1
ATOM 628 N N . LYS A 1 77 ? -15.198 -12.789 13.878 1.00 44.59 77 LYS A N 1
ATOM 629 C CA . LYS A 1 77 ? -15.349 -13.925 14.810 1.00 44.59 77 LYS A CA 1
ATOM 630 C C . LYS A 1 77 ? -14.915 -13.369 16.177 1.00 44.59 77 LYS A C 1
ATOM 632 O O . LYS A 1 77 ? -13.900 -12.683 16.218 1.00 44.59 77 LYS A O 1
ATOM 637 N N . GLU A 1 78 ? -15.628 -13.411 17.293 1.00 44.88 78 GLU A N 1
ATOM 638 C CA . GLU A 1 78 ? -16.831 -14.088 17.775 1.00 44.88 78 GLU A CA 1
ATOM 639 C C . GLU A 1 78 ? -17.561 -13.106 18.722 1.00 44.88 78 GLU A C 1
ATOM 641 O O . GLU A 1 78 ? -16.928 -12.231 19.320 1.00 44.88 78 GLU A O 1
ATOM 646 N N . THR A 1 79 ? -18.886 -13.215 18.815 1.00 40.84 79 THR A N 1
ATOM 647 C CA . THR A 1 79 ? -19.690 -12.795 19.977 1.00 40.84 79 THR A CA 1
ATOM 648 C C . THR A 1 79 ? -20.264 -14.066 20.573 1.00 40.84 79 THR A C 1
ATOM 650 O O . THR A 1 79 ? -20.588 -14.960 19.756 1.00 40.84 79 THR A O 1
#

Foldseek 3Di:
DDDPPPPPDPDDQVNWDDDPPDTDDDDDDDDDAPVVNDPQCDDPNVVVVQVVVVVVCVVVVHDDPDRPCPDPPPPPDDD

Secondary structure (DSSP, 8-state):
------------GGGSEE-SS-EE----------GGG-S-S-THHHHHHHHHHHHHHHHTT---SS-----GGGG----

Radius of gyration: 17.29 Å; Cα contacts (8 Å, |Δi|>4): 26; chains: 1; bounding box: 44×38×41 Å